Protein AF-A0ABD2MTQ6-F1 (afdb_monomer_lite)

Structure (mmCIF, N/CA/C/O backbone):
data_AF-A0ABD2MTQ6-F1
#
_entry.id   AF-A0ABD2MTQ6-F1
#
loop_
_atom_site.group_PDB
_atom_site.id
_atom_site.type_symbol
_atom_site.label_atom_id
_atom_site.label_alt_id
_atom_site.label_comp_id
_atom_site.label_asym_id
_atom_site.label_entity_id
_atom_site.label_seq_id
_atom_site.pdbx_PDB_ins_code
_atom_site.Cartn_x
_atom_site.Cartn_y
_atom_site.Cartn_z
_atom_site.occupancy
_atom_site.B_iso_or_equiv
_atom_site.auth_seq_id
_atom_site.auth_comp_id
_atom_site.auth_asym_id
_atom_site.auth_atom_id
_atom_site.pdbx_PDB_model_num
ATOM 1 N N . ASN A 1 1 ? -22.502 -15.451 -0.705 1.00 43.81 1 ASN A N 1
ATOM 2 C CA . ASN A 1 1 ? -21.841 -15.413 -2.036 1.00 43.81 1 ASN A CA 1
ATOM 3 C C . ASN A 1 1 ? -22.568 -16.195 -3.143 1.00 43.81 1 ASN A C 1
ATOM 5 O O . ASN A 1 1 ? -21.910 -16.690 -4.042 1.00 43.81 1 ASN A O 1
ATOM 9 N N . ARG A 1 2 ? -23.912 -16.283 -3.147 1.00 45.31 2 ARG A N 1
ATOM 10 C CA . ARG A 1 2 ? -24.673 -17.192 -4.040 1.00 45.31 2 ARG A CA 1
ATOM 11 C C . ARG A 1 2 ? -25.690 -16.506 -4.979 1.00 45.31 2 ARG A C 1
ATOM 13 O O . ARG A 1 2 ? -26.562 -17.184 -5.494 1.00 45.31 2 ARG A O 1
ATOM 20 N N . LYS A 1 3 ? -25.635 -15.178 -5.171 1.00 57.72 3 LYS A N 1
ATOM 21 C CA . LYS A 1 3 ? -26.713 -14.431 -5.865 1.00 57.72 3 LYS A CA 1
ATOM 22 C C . LYS A 1 3 ? -26.449 -14.043 -7.331 1.00 57.72 3 LYS A C 1
ATOM 24 O O . LYS A 1 3 ? -27.408 -13.740 -8.024 1.00 57.72 3 LYS A O 1
ATOM 29 N N . ASN A 1 4 ? -25.204 -14.082 -7.821 1.00 61.94 4 ASN A N 1
ATOM 30 C CA . ASN A 1 4 ? -24.867 -13.512 -9.144 1.00 61.94 4 ASN A CA 1
ATOM 31 C C . ASN A 1 4 ? -24.510 -14.558 -10.217 1.00 61.94 4 ASN A C 1
ATOM 33 O O . ASN A 1 4 ? -24.359 -14.206 -11.384 1.00 61.94 4 ASN A O 1
ATOM 37 N N . CYS A 1 5 ? -24.347 -15.826 -9.832 1.00 67.19 5 CYS A N 1
ATOM 38 C CA . CYS A 1 5 ? -24.041 -16.932 -10.738 1.00 67.19 5 CYS A CA 1
ATOM 39 C C . CYS A 1 5 ? -25.314 -17.763 -10.909 1.00 67.19 5 CYS A C 1
ATOM 41 O O . CYS A 1 5 ? -25.806 -18.313 -9.925 1.00 67.19 5 CYS A O 1
ATOM 43 N N . SER A 1 6 ? -25.882 -17.769 -12.116 1.00 69.38 6 SER A N 1
ATOM 44 C CA . SER A 1 6 ? -27.240 -18.293 -12.357 1.00 69.38 6 SER A CA 1
ATOM 45 C C . SER A 1 6 ? -27.313 -19.461 -13.338 1.00 69.38 6 SER A C 1
ATOM 47 O O . SER A 1 6 ? -28.374 -20.056 -13.467 1.00 69.38 6 SER A O 1
ATOM 49 N N . ASP A 1 7 ? -26.212 -19.818 -13.997 1.00 74.88 7 ASP A N 1
ATOM 50 C CA . ASP A 1 7 ? -26.146 -21.013 -14.842 1.00 74.88 7 ASP A CA 1
ATOM 51 C C . ASP A 1 7 ? -24.695 -21.500 -14.902 1.00 74.88 7 ASP A C 1
ATOM 53 O O . ASP A 1 7 ? -23.804 -20.718 -15.232 1.00 74.88 7 ASP A O 1
ATOM 57 N N . VAL A 1 8 ? -24.459 -22.761 -14.544 1.00 79.69 8 VAL A N 1
ATOM 58 C CA . VAL A 1 8 ? -23.163 -23.440 -14.666 1.00 79.69 8 VAL A CA 1
ATOM 59 C C . VAL A 1 8 ? -23.418 -24.730 -15.427 1.00 79.69 8 VAL A C 1
ATOM 61 O O . VAL A 1 8 ? -24.125 -25.608 -14.940 1.00 79.69 8 VAL A O 1
ATOM 64 N N . SER A 1 9 ? -22.842 -24.854 -16.617 1.00 84.38 9 SER A N 1
ATOM 65 C CA . SER A 1 9 ? -23.013 -26.021 -17.484 1.00 84.38 9 SER A CA 1
ATOM 66 C C . SER A 1 9 ? -21.676 -26.472 -18.058 1.00 84.38 9 SER A C 1
ATOM 68 O O . SER A 1 9 ? -20.827 -25.660 -18.416 1.00 84.38 9 SER A O 1
ATOM 70 N N . VAL A 1 10 ? -21.475 -27.785 -18.143 1.00 84.06 10 VAL A N 1
ATOM 71 C CA . VAL A 1 10 ? -20.293 -28.381 -18.778 1.00 84.06 10 VAL A CA 1
ATOM 72 C C . VAL A 1 10 ? -20.619 -28.626 -20.249 1.00 84.06 10 VAL A C 1
ATOM 74 O O . VAL A 1 10 ? -21.615 -29.273 -20.569 1.00 84.06 10 VAL A O 1
ATOM 77 N N . LEU A 1 11 ? -19.806 -28.084 -21.153 1.00 81.38 11 LEU A N 1
ATOM 78 C CA . LEU A 1 11 ? -19.964 -28.276 -22.590 1.00 81.38 11 LEU A CA 1
ATOM 79 C C . LEU A 1 11 ? -19.268 -29.580 -22.992 1.00 81.38 11 LEU A C 1
ATOM 81 O O . LEU A 1 11 ? -18.044 -29.670 -23.007 1.00 81.38 11 LEU A O 1
ATOM 85 N N . ASN A 1 12 ? -20.067 -30.599 -23.308 1.00 71.81 12 ASN A N 1
ATOM 86 C CA . ASN A 1 12 ? -19.579 -31.966 -23.529 1.00 71.81 12 ASN A CA 1
ATOM 87 C C . ASN A 1 12 ? -18.937 -32.205 -24.908 1.00 71.81 12 ASN A C 1
ATOM 89 O O . ASN A 1 12 ? -18.275 -33.220 -25.090 1.00 71.81 12 ASN A O 1
ATOM 93 N N . LYS A 1 13 ? -19.142 -31.316 -25.887 1.00 68.75 13 LYS A N 1
ATOM 94 C CA . LYS A 1 13 ? -18.647 -31.470 -27.267 1.00 68.75 13 LYS A CA 1
ATOM 95 C C . LYS A 1 13 ? -17.909 -30.213 -27.721 1.00 68.75 13 LYS A C 1
ATOM 97 O O . LYS A 1 13 ? -18.394 -29.478 -28.575 1.00 68.75 13 LYS A O 1
ATOM 102 N N . VAL A 1 14 ? -16.764 -29.944 -27.104 1.00 74.12 14 VAL A N 1
ATOM 103 C CA . VAL A 1 14 ? -15.831 -28.915 -27.574 1.00 74.12 14 VAL A CA 1
ATOM 104 C C . VAL A 1 14 ? -14.492 -29.594 -27.787 1.00 74.12 14 VAL A C 1
ATOM 106 O O . VAL A 1 14 ? -13.955 -30.181 -26.853 1.00 74.12 14 VAL A O 1
ATOM 109 N N . ASP A 1 15 ? -13.975 -29.534 -29.010 1.00 69.69 15 ASP A N 1
ATOM 110 C CA . ASP A 1 15 ? -12.638 -30.033 -29.313 1.00 69.69 15 ASP A CA 1
ATOM 111 C C . ASP A 1 15 ? -11.610 -28.994 -28.848 1.00 69.69 15 ASP A C 1
ATOM 113 O O . ASP A 1 15 ? -11.244 -28.066 -29.569 1.00 69.69 15 ASP A O 1
ATOM 117 N N . THR A 1 16 ? -11.225 -29.075 -27.576 1.00 69.50 16 THR A N 1
ATOM 118 C CA . THR A 1 16 ? -10.253 -28.162 -26.964 1.00 69.50 16 THR A CA 1
ATOM 119 C C . THR A 1 16 ? -8.807 -28.580 -27.204 1.00 69.50 16 THR A C 1
ATOM 121 O O . THR A 1 16 ? -7.912 -27.872 -26.739 1.00 69.50 16 THR A O 1
ATOM 124 N N . ARG A 1 17 ? -8.550 -29.718 -27.881 1.00 72.88 17 ARG A N 1
ATOM 125 C CA . ARG A 1 17 ? -7.219 -30.367 -27.942 1.00 72.88 17 ARG A CA 1
ATOM 126 C C . ARG A 1 17 ? -6.516 -30.413 -26.571 1.00 72.88 17 ARG A C 1
ATOM 128 O O . ARG A 1 17 ? -5.294 -30.337 -26.476 1.00 72.88 17 ARG A O 1
ATOM 135 N N . SER A 1 18 ? -7.309 -30.463 -25.503 1.00 71.81 18 SER A N 1
ATOM 136 C CA . SER A 1 18 ? -6.901 -30.358 -24.110 1.00 71.81 18 SER A CA 1
ATOM 137 C C . SER A 1 18 ? -7.769 -31.312 -23.308 1.00 71.81 18 SER A C 1
ATOM 139 O O . SER A 1 18 ? -8.977 -31.371 -23.524 1.00 71.81 18 SER A O 1
ATOM 141 N N . ASP A 1 19 ? -7.179 -32.010 -22.345 1.00 80.56 19 ASP A N 1
ATOM 142 C CA . ASP A 1 19 ? -7.884 -33.005 -21.527 1.00 80.56 19 ASP A CA 1
ATOM 143 C C . ASP A 1 19 ? -8.891 -32.378 -20.535 1.00 80.56 19 ASP A C 1
ATOM 145 O O . ASP A 1 19 ? -9.569 -33.073 -19.774 1.00 80.56 19 ASP A O 1
ATOM 149 N N . HIS A 1 20 ? -9.018 -31.047 -20.533 1.00 82.31 20 HIS A N 1
ATOM 150 C CA . HIS A 1 20 ? -9.951 -30.308 -19.692 1.00 82.31 20 HIS A CA 1
ATOM 151 C C . HIS A 1 20 ? -11.301 -30.072 -20.383 1.00 82.31 20 HIS A C 1
ATOM 153 O O . HIS A 1 20 ? -11.377 -29.647 -21.537 1.00 82.31 20 HIS A O 1
ATOM 159 N N . ARG A 1 21 ? -12.391 -30.267 -19.628 1.00 77.00 21 ARG A N 1
ATOM 160 C CA . ARG A 1 21 ? -13.759 -29.961 -20.075 1.00 77.00 21 ARG A CA 1
ATOM 161 C C . ARG A 1 21 ? -14.035 -28.460 -20.006 1.00 77.00 21 ARG A C 1
ATOM 163 O O . ARG A 1 21 ? -13.713 -27.811 -19.011 1.00 77.00 21 ARG A O 1
ATOM 170 N N . VAL A 1 22 ? -14.704 -27.920 -21.023 1.00 84.31 22 VAL A N 1
ATOM 171 C CA . VAL A 1 22 ? -15.125 -26.513 -21.028 1.00 84.31 22 VAL A CA 1
ATOM 172 C C . VAL A 1 22 ? -16.347 -26.340 -20.137 1.00 84.31 22 VAL A C 1
ATOM 174 O O . VAL A 1 22 ? -17.342 -27.046 -20.283 1.00 84.31 22 VAL A O 1
ATOM 177 N N . VAL A 1 23 ? -16.292 -25.365 -19.235 1.00 86.50 23 VAL A N 1
ATOM 178 C CA . VAL A 1 23 ? -17.416 -25.002 -18.368 1.00 86.50 23 VAL A CA 1
ATOM 179 C C . VAL A 1 23 ? -17.927 -23.626 -18.774 1.00 86.50 23 VAL A C 1
ATOM 181 O O . VAL A 1 23 ? -17.175 -22.653 -18.796 1.00 86.50 23 VAL A O 1
ATOM 184 N N . ARG A 1 24 ? -19.219 -23.537 -19.083 1.00 83.94 24 ARG A N 1
ATOM 185 C CA . ARG A 1 24 ? -19.936 -22.285 -19.300 1.00 83.94 24 ARG A CA 1
ATOM 186 C C . ARG A 1 24 ? -20.527 -21.819 -17.979 1.00 83.94 24 ARG A C 1
ATOM 188 O O . ARG A 1 24 ? -21.256 -22.560 -17.324 1.00 83.94 24 ARG A O 1
ATOM 195 N N . VAL A 1 25 ? -20.254 -20.569 -17.623 1.00 87.00 25 VAL A N 1
ATOM 196 C CA . VAL A 1 25 ? -20.853 -19.919 -16.456 1.00 87.00 25 VAL A CA 1
ATOM 197 C C . VAL A 1 25 ? -21.532 -18.623 -16.884 1.00 87.00 25 VAL A C 1
ATOM 199 O O . VAL A 1 25 ? -20.918 -17.796 -17.555 1.00 87.00 25 VAL A O 1
ATOM 202 N N . CYS A 1 26 ? -22.791 -18.433 -16.492 1.00 81.44 26 CYS A N 1
ATOM 203 C CA . CYS A 1 26 ? -23.537 -17.201 -16.719 1.00 81.44 26 CYS A CA 1
ATOM 204 C C . CYS A 1 26 ? -23.598 -16.364 -15.439 1.00 81.44 26 CYS A C 1
ATOM 206 O O . CYS A 1 26 ? -24.256 -16.726 -14.451 1.00 81.44 26 CYS A O 1
ATOM 208 N N . PHE A 1 27 ? -22.948 -15.204 -15.493 1.00 82.62 27 PHE A N 1
ATOM 209 C CA . PHE A 1 27 ? -23.052 -14.178 -14.467 1.00 82.62 27 PHE A CA 1
ATOM 210 C C . PHE A 1 27 ? -24.060 -13.115 -14.890 1.00 82.62 27 PHE A C 1
ATOM 212 O O . PHE A 1 27 ? -23.974 -12.575 -15.992 1.00 82.62 27 PHE A O 1
ATOM 219 N N . ARG A 1 28 ? -24.996 -12.779 -14.000 1.00 80.62 28 ARG A N 1
ATOM 220 C CA . ARG A 1 28 ? -25.903 -11.643 -14.195 1.00 80.62 28 ARG A CA 1
ATOM 221 C C . ARG A 1 28 ? -25.517 -10.535 -13.231 1.00 80.62 28 ARG A C 1
ATOM 223 O O . ARG A 1 28 ? -25.595 -10.706 -12.016 1.00 80.62 28 ARG A O 1
ATOM 230 N N . PHE A 1 29 ? -25.112 -9.399 -13.785 1.00 79.00 29 PHE A N 1
ATOM 231 C CA . PHE A 1 29 ? -24.822 -8.190 -13.025 1.00 79.00 29 PHE A CA 1
ATOM 232 C C . PHE A 1 29 ? -25.866 -7.129 -13.363 1.00 79.00 29 PHE A C 1
ATOM 234 O O . PHE A 1 29 ? -26.006 -6.746 -14.524 1.00 79.00 29 PHE A O 1
ATOM 241 N N . ASP A 1 30 ? -26.575 -6.617 -12.357 1.00 80.50 30 ASP A N 1
ATOM 242 C CA . ASP A 1 30 ? -27.394 -5.419 -12.537 1.00 80.50 30 ASP A CA 1
ATOM 243 C C . ASP A 1 30 ? -26.493 -4.177 -12.489 1.00 80.50 30 ASP A C 1
ATOM 245 O O . ASP A 1 30 ? -26.292 -3.533 -11.456 1.00 80.50 30 ASP A O 1
ATOM 249 N N . ILE A 1 31 ? -25.928 -3.843 -13.649 1.00 79.50 31 ILE A N 1
ATOM 250 C CA . ILE A 1 31 ? -25.030 -2.696 -13.810 1.00 79.50 31 ILE A CA 1
ATOM 251 C C . ILE A 1 31 ? -25.760 -1.382 -13.479 1.00 79.50 31 ILE A C 1
ATOM 253 O O . ILE A 1 31 ? -25.138 -0.443 -12.978 1.00 79.50 31 ILE A O 1
ATOM 257 N N . LYS A 1 32 ? -27.079 -1.291 -13.713 1.00 82.12 32 LYS A N 1
ATOM 258 C CA . LYS A 1 32 ? -27.861 -0.083 -13.403 1.00 82.12 32 LYS A CA 1
ATOM 259 C C . LYS A 1 32 ? -27.964 0.113 -11.892 1.00 82.12 32 LYS A C 1
ATOM 261 O O . LYS A 1 32 ? -27.801 1.237 -11.415 1.00 82.12 32 LYS A O 1
ATOM 266 N N . GLN A 1 33 ? -28.199 -0.955 -11.132 1.00 77.88 33 GLN A N 1
ATOM 267 C CA . GLN A 1 33 ? -28.226 -0.897 -9.671 1.00 77.88 33 GLN A CA 1
ATOM 268 C C . GLN A 1 33 ? -26.840 -0.601 -9.082 1.00 77.88 33 GLN A C 1
ATOM 270 O O . GLN A 1 33 ? -26.736 0.239 -8.188 1.00 77.88 33 GLN A O 1
ATOM 275 N N . GLU A 1 34 ? -25.780 -1.223 -9.600 1.00 77.69 34 GLU A N 1
ATOM 276 C CA . GLU A 1 34 ? -24.404 -0.951 -9.157 1.00 77.69 34 GLU A CA 1
ATOM 277 C C . GLU A 1 34 ? -23.990 0.504 -9.425 1.00 77.69 34 GLU A C 1
ATOM 279 O O . GLU A 1 34 ? -23.504 1.190 -8.526 1.00 77.69 34 GLU A O 1
ATOM 284 N N . ARG A 1 35 ? -24.303 1.052 -10.606 1.00 79.25 35 ARG A N 1
ATOM 285 C CA . ARG A 1 35 ? -24.079 2.480 -10.899 1.00 79.25 35 ARG A CA 1
ATOM 286 C C . ARG A 1 35 ? -24.876 3.399 -9.973 1.00 79.25 35 ARG A C 1
ATOM 288 O O . ARG A 1 35 ? -24.345 4.402 -9.505 1.00 79.25 35 ARG A O 1
ATOM 295 N N . LYS A 1 36 ? -26.128 3.052 -9.645 1.00 78.62 36 LYS A N 1
ATOM 296 C CA . LYS A 1 36 ? -26.933 3.820 -8.677 1.00 78.62 36 LYS A CA 1
ATOM 297 C C . LYS A 1 36 ? -26.298 3.851 -7.284 1.00 78.62 36 LYS A C 1
ATOM 299 O O . LYS A 1 36 ? -26.430 4.866 -6.607 1.00 78.62 36 LYS A O 1
ATOM 304 N N . LYS A 1 37 ? -25.617 2.786 -6.846 1.00 73.31 37 LYS A N 1
ATOM 305 C CA . LYS A 1 37 ? -24.890 2.779 -5.562 1.00 73.31 37 LYS A CA 1
ATOM 306 C C . LYS A 1 37 ? -23.703 3.743 -5.571 1.00 73.31 37 LYS A C 1
ATOM 308 O O . LYS A 1 37 ? -23.462 4.381 -4.557 1.00 73.31 37 LYS A O 1
ATOM 313 N N . LEU A 1 38 ? -23.015 3.876 -6.706 1.00 67.88 38 LEU A N 1
ATOM 314 C CA . LEU A 1 38 ? -21.871 4.784 -6.865 1.00 67.88 38 LEU A CA 1
ATOM 315 C C . LEU A 1 38 ? -22.278 6.265 -6.942 1.00 67.88 38 LEU A C 1
ATOM 317 O O . LEU A 1 38 ? -21.516 7.130 -6.528 1.00 67.88 38 LEU A O 1
ATOM 321 N N . ILE A 1 39 ? -23.472 6.562 -7.466 1.00 75.00 39 ILE A N 1
ATOM 322 C CA . ILE A 1 39 ? -23.980 7.939 -7.621 1.0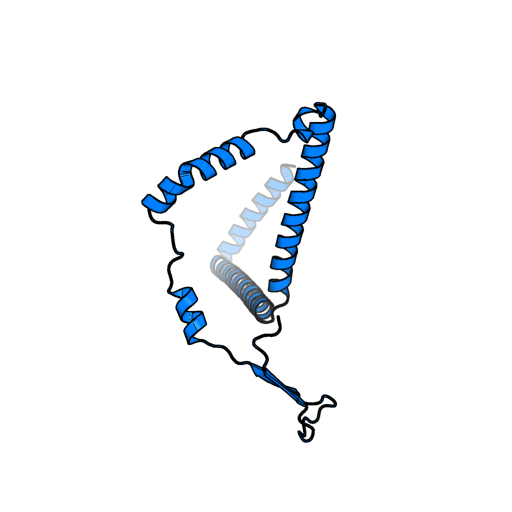0 75.00 39 ILE A CA 1
ATOM 323 C C . ILE A 1 39 ? -24.685 8.434 -6.349 1.00 75.00 39 ILE A C 1
ATOM 325 O O . ILE A 1 39 ? -24.715 9.633 -6.066 1.00 75.00 39 ILE A O 1
ATOM 329 N N . ARG A 1 40 ? -25.277 7.528 -5.562 1.00 68.19 40 ARG A N 1
ATOM 330 C CA . ARG A 1 40 ? -25.931 7.896 -4.303 1.00 68.19 40 ARG A CA 1
ATOM 331 C C . ARG A 1 40 ? -24.878 8.370 -3.306 1.00 68.19 40 ARG A C 1
ATOM 333 O O . ARG A 1 40 ? -24.091 7.571 -2.809 1.00 68.19 40 ARG A O 1
ATOM 340 N N . LYS A 1 41 ? -24.913 9.663 -2.967 1.00 62.56 41 LYS A N 1
ATOM 341 C CA . LYS A 1 41 ? -24.201 10.175 -1.792 1.00 62.56 41 LYS A CA 1
ATOM 342 C C . LYS A 1 41 ? -24.631 9.351 -0.569 1.00 62.56 41 LYS A C 1
ATOM 344 O O . LYS A 1 41 ? -25.820 9.016 -0.472 1.00 62.56 41 LYS A O 1
ATOM 349 N N . PRO A 1 42 ? -23.707 8.997 0.342 1.00 61.88 42 PRO A N 1
ATOM 350 C CA . PRO A 1 42 ? -24.094 8.385 1.604 1.00 61.88 42 PRO A CA 1
ATOM 351 C C . PRO A 1 42 ? -25.172 9.264 2.240 1.00 61.88 42 PRO A C 1
ATOM 353 O O . PRO A 1 42 ? -25.051 10.490 2.251 1.00 61.88 42 PRO A O 1
ATOM 356 N N . ARG A 1 43 ? -26.274 8.645 2.677 1.00 66.81 43 ARG A N 1
ATOM 357 C CA . ARG A 1 43 ? -27.346 9.359 3.372 1.00 66.81 43 ARG A CA 1
ATOM 358 C C . ARG A 1 43 ? -26.778 9.814 4.710 1.00 66.81 43 ARG A C 1
ATOM 360 O O . ARG A 1 43 ? -26.756 9.039 5.661 1.00 66.81 43 ARG A O 1
ATOM 367 N N . PHE A 1 44 ? -26.260 11.034 4.756 1.00 66.19 44 PHE A N 1
ATOM 368 C CA . PHE A 1 44 ? -26.018 11.702 6.021 1.00 66.19 44 PHE A CA 1
ATOM 369 C C . PHE A 1 44 ? -27.372 11.916 6.697 1.00 66.19 44 PHE A C 1
ATOM 371 O O . PHE A 1 44 ? -28.368 12.196 6.026 1.00 66.19 44 PHE A O 1
ATOM 378 N N . LEU A 1 45 ? -27.407 11.712 8.010 1.00 72.62 45 LEU A N 1
ATOM 379 C CA . LEU A 1 45 ? -28.568 12.054 8.822 1.00 72.62 45 LEU A CA 1
ATOM 380 C C . LEU A 1 45 ? -28.806 13.567 8.696 1.00 72.62 45 LEU A C 1
ATOM 382 O O . LEU A 1 45 ? -27.850 14.344 8.714 1.00 72.62 45 LEU A O 1
ATOM 386 N N . THR A 1 46 ? -30.064 13.978 8.545 1.00 78.31 46 THR A N 1
ATOM 387 C CA . THR A 1 46 ? -30.442 15.401 8.588 1.00 78.31 46 THR A CA 1
ATOM 388 C C . THR A 1 46 ? -30.108 15.978 9.970 1.00 78.31 46 THR A C 1
ATOM 390 O O . THR A 1 46 ? -30.077 15.231 10.947 1.00 78.31 46 THR A O 1
ATOM 393 N N . ILE A 1 47 ? -29.885 17.292 10.083 1.00 79.62 47 ILE A N 1
ATOM 394 C CA . ILE A 1 47 ? -29.571 17.966 11.360 1.00 79.62 47 ILE A CA 1
ATOM 395 C C . ILE A 1 47 ? -30.591 17.604 12.454 1.00 79.62 47 ILE A C 1
ATOM 397 O O . ILE A 1 47 ? -30.192 17.252 13.560 1.00 79.62 47 ILE A O 1
ATOM 401 N N . ASP A 1 48 ? -31.882 17.548 12.125 1.00 82.44 48 ASP A N 1
ATOM 402 C CA . ASP A 1 48 ? -32.936 17.159 13.075 1.00 82.44 48 ASP A CA 1
ATOM 403 C C . ASP A 1 48 ? -32.798 15.705 13.553 1.00 82.44 48 ASP A C 1
ATOM 405 O O . ASP A 1 48 ? -33.016 15.389 14.721 1.00 82.44 48 ASP A O 1
ATOM 409 N N . GLN A 1 49 ? -32.371 14.807 12.661 1.00 82.62 49 GLN A N 1
ATOM 410 C CA . GLN A 1 49 ? -32.120 13.400 12.988 1.00 82.62 49 GLN A CA 1
ATOM 411 C C . GLN A 1 49 ? -30.857 13.232 13.841 1.00 82.62 49 GLN A C 1
ATOM 413 O O . GLN A 1 49 ? -30.789 12.313 14.657 1.00 82.62 49 GLN A O 1
ATOM 418 N N . LEU A 1 50 ? -29.862 14.107 13.664 1.00 79.94 50 LEU A N 1
ATOM 419 C CA . LEU A 1 50 ? -28.689 14.177 14.535 1.00 79.94 50 LEU A CA 1
ATOM 420 C C . LEU A 1 50 ? -29.069 14.709 15.921 1.00 79.94 50 LEU A C 1
ATOM 422 O O . LEU A 1 50 ? -28.644 14.133 16.918 1.00 79.94 50 LEU A O 1
ATOM 426 N N . GLY A 1 51 ? -29.919 15.739 15.986 1.00 83.75 51 GLY A N 1
ATOM 427 C CA . GLY A 1 51 ? -30.459 16.272 17.238 1.00 83.75 51 GLY A CA 1
ATOM 428 C C . GLY A 1 51 ? -31.250 15.225 18.025 1.00 83.75 51 GLY A C 1
ATOM 429 O O . GLY A 1 51 ? -31.004 15.037 19.214 1.00 83.75 51 GLY A O 1
ATOM 430 N N . ALA A 1 52 ? -32.118 14.466 17.349 1.00 86.25 52 ALA A N 1
ATOM 431 C CA . ALA A 1 52 ? -32.902 13.392 17.966 1.00 86.25 52 ALA A CA 1
ATOM 432 C C . ALA A 1 52 ? -32.036 12.259 18.550 1.00 86.25 52 ALA A C 1
ATOM 434 O O . ALA A 1 52 ? -32.412 11.645 19.543 1.00 86.25 52 ALA A O 1
ATOM 435 N N . ARG A 1 53 ? -30.864 11.995 17.957 1.00 86.94 53 ARG A N 1
ATOM 436 C CA . ARG A 1 53 ? -29.904 10.976 18.423 1.00 86.94 53 ARG A CA 1
ATOM 437 C C . ARG A 1 53 ? -28.812 11.531 19.329 1.00 86.94 53 ARG A C 1
ATOM 439 O O . ARG A 1 53 ? -27.890 10.800 19.686 1.00 86.94 53 ARG A O 1
ATOM 446 N N . ASN A 1 54 ? -28.881 12.809 19.695 1.00 88.75 54 ASN A N 1
ATOM 447 C CA . ASN A 1 54 ? -27.848 13.426 20.515 1.00 88.75 54 ASN A CA 1
ATOM 448 C C . ASN A 1 54 ? -27.742 12.728 21.878 1.00 88.75 54 ASN A C 1
ATOM 450 O O . ASN A 1 54 ? -26.639 12.461 22.330 1.00 88.75 54 ASN A O 1
ATOM 454 N N . SER A 1 55 ? -28.861 12.344 22.497 1.00 90.00 55 SER A N 1
ATOM 455 C CA . SER A 1 55 ? -28.859 11.614 23.775 1.00 90.00 55 SER A CA 1
ATOM 456 C C . SER A 1 55 ? -28.143 10.261 23.685 1.00 90.00 55 SER A C 1
ATOM 458 O O . SER A 1 55 ? -27.268 9.976 24.498 1.00 90.00 55 SER A O 1
ATOM 460 N N . GLU A 1 56 ? -28.458 9.456 22.667 1.00 90.38 56 GLU A N 1
ATOM 461 C CA . GLU A 1 56 ? -27.792 8.174 22.397 1.00 90.38 56 GLU A CA 1
ATOM 462 C C . GLU A 1 56 ? -26.295 8.367 22.136 1.00 90.38 56 GLU A C 1
ATOM 464 O O . GLU A 1 56 ? -25.463 7.616 22.643 1.00 90.38 56 GLU A O 1
ATOM 469 N N . TYR A 1 57 ? -25.943 9.402 21.370 1.00 88.00 57 TYR A N 1
ATOM 470 C CA . TYR A 1 57 ? -24.556 9.752 21.101 1.00 88.00 57 TYR A CA 1
ATOM 471 C C . TYR A 1 57 ? -23.814 10.121 22.388 1.00 88.00 57 TYR A C 1
ATOM 473 O O . TYR A 1 57 ? -22.750 9.565 22.646 1.00 88.00 57 TYR A O 1
ATOM 481 N N . GLN A 1 58 ? -24.379 10.993 23.228 1.00 92.00 58 GLN A N 1
ATOM 482 C CA . GLN A 1 58 ? -23.770 11.371 24.506 1.00 92.00 58 GLN A CA 1
ATOM 483 C C . GLN A 1 58 ? -23.616 10.165 25.442 1.00 92.00 58 GLN A C 1
ATOM 485 O O . GLN A 1 58 ? -22.574 10.023 26.078 1.00 92.00 58 GLN A O 1
ATOM 490 N N . ALA A 1 59 ? -24.597 9.258 25.480 1.00 90.06 59 ALA A N 1
ATOM 491 C CA . ALA A 1 59 ? -24.507 8.021 26.255 1.00 90.06 59 ALA A CA 1
ATOM 492 C C . ALA A 1 59 ? -23.379 7.102 25.750 1.00 90.06 59 ALA A C 1
ATOM 494 O O . ALA A 1 59 ? -22.622 6.549 26.547 1.00 90.06 59 ALA A O 1
ATOM 495 N N . GLU A 1 60 ? -23.211 6.975 24.433 1.00 90.56 60 GLU A N 1
ATOM 496 C CA . GLU A 1 60 ? -22.121 6.196 23.837 1.00 90.56 60 GLU A CA 1
ATOM 497 C C . GLU A 1 60 ? -20.748 6.844 24.073 1.00 90.56 60 GLU A C 1
ATOM 499 O O . GLU A 1 60 ? -19.773 6.137 24.334 1.00 90.56 60 GLU A O 1
ATOM 504 N N . ILE A 1 61 ? -20.653 8.177 24.021 1.00 89.69 61 ILE A N 1
ATOM 505 C CA . ILE A 1 61 ? -19.429 8.901 24.383 1.00 89.69 61 ILE A CA 1
ATOM 506 C C . ILE A 1 61 ? -19.094 8.671 25.856 1.00 89.69 61 ILE A C 1
ATOM 508 O O . ILE A 1 61 ? -17.958 8.304 26.155 1.00 89.69 61 ILE A O 1
ATOM 512 N N . ALA A 1 62 ? -20.071 8.798 26.758 1.00 89.38 62 ALA A N 1
ATOM 513 C CA . ALA A 1 62 ? -19.883 8.526 28.180 1.00 89.38 62 ALA A CA 1
ATOM 514 C C . ALA A 1 62 ? -19.374 7.093 28.402 1.00 89.38 62 ALA A C 1
ATOM 516 O O . ALA A 1 62 ? -18.339 6.900 29.042 1.00 89.38 62 ALA A O 1
ATOM 517 N N . ARG A 1 63 ? -20.012 6.105 27.761 1.00 87.62 63 ARG A N 1
ATOM 518 C CA . ARG A 1 63 ? -19.605 4.693 27.804 1.00 87.62 63 ARG A CA 1
ATOM 519 C C . ARG A 1 63 ? -18.168 4.469 27.331 1.00 87.62 63 ARG A C 1
ATOM 521 O O . ARG A 1 63 ? -17.456 3.669 27.921 1.00 87.62 63 ARG A O 1
ATOM 528 N N . ARG A 1 64 ? -17.733 5.148 26.264 1.00 86.19 64 ARG A N 1
ATOM 529 C CA . ARG A 1 64 ? -16.365 5.020 25.719 1.00 86.19 64 ARG A CA 1
ATOM 530 C C . ARG A 1 64 ? -15.314 5.788 26.507 1.00 86.19 64 ARG A C 1
ATOM 532 O O . ARG A 1 64 ? -14.138 5.451 26.423 1.00 86.19 64 ARG A O 1
ATOM 539 N N . SER A 1 65 ? -15.724 6.855 27.185 1.00 83.44 65 SER A N 1
ATOM 540 C CA . SER A 1 65 ? -14.834 7.695 27.986 1.00 83.44 65 SER A CA 1
ATOM 541 C C . SER A 1 65 ? -14.463 7.043 29.315 1.00 83.44 65 SER A C 1
ATOM 543 O O . SER A 1 65 ? -13.406 7.337 29.869 1.00 83.44 65 SER A O 1
ATOM 545 N N . GLN A 1 66 ? -15.310 6.140 29.810 1.00 83.25 66 GLN A N 1
ATOM 546 C CA . GLN A 1 66 ? -15.019 5.364 31.002 1.00 83.25 66 GLN A CA 1
ATOM 547 C C . GLN A 1 66 ? -14.066 4.209 30.667 1.00 83.25 66 GLN A C 1
ATOM 549 O O . GLN A 1 66 ? -14.281 3.502 29.676 1.00 83.25 66 GLN A O 1
ATOM 554 N N . PRO A 1 67 ? -13.009 4.002 31.472 1.00 75.25 67 PRO A N 1
ATOM 555 C CA . PRO A 1 67 ? -12.175 2.824 31.334 1.00 75.25 67 PRO A CA 1
ATOM 556 C C . PRO A 1 67 ? -13.015 1.571 31.588 1.00 75.25 67 PRO A C 1
ATOM 558 O O . PRO A 1 67 ? -13.889 1.552 32.452 1.00 75.25 67 PRO A O 1
ATOM 561 N N . GLU A 1 68 ? -12.754 0.526 30.808 1.00 77.75 68 GLU A N 1
ATOM 562 C CA . GLU A 1 68 ? -13.450 -0.750 30.940 1.00 77.75 68 GLU A CA 1
ATOM 563 C C . GLU A 1 68 ? -13.265 -1.289 32.367 1.00 77.75 68 GLU A C 1
ATOM 565 O O . GLU A 1 68 ? -12.158 -1.242 32.908 1.00 77.75 68 GLU A O 1
ATOM 570 N N . GLU A 1 69 ? -14.330 -1.795 32.997 1.00 76.62 69 GLU A N 1
ATOM 571 C CA . GLU A 1 69 ? -14.289 -2.241 34.402 1.00 76.62 69 GLU A CA 1
ATOM 572 C C . GLU A 1 69 ? -13.187 -3.275 34.671 1.00 76.62 69 GLU A C 1
ATOM 574 O O . GLU A 1 69 ? -12.633 -3.350 35.768 1.00 76.62 69 GLU A O 1
ATOM 579 N N . THR A 1 70 ? -12.847 -4.056 33.650 1.00 72.38 70 THR A N 1
ATOM 580 C CA . THR A 1 70 ? -11.757 -5.031 33.655 1.00 72.38 70 THR A CA 1
ATOM 581 C C . THR A 1 70 ? -10.386 -4.376 33.819 1.00 72.38 70 THR A C 1
ATOM 583 O O . THR A 1 70 ? -9.553 -4.913 34.541 1.00 72.38 70 THR A O 1
ATOM 586 N N . LEU A 1 71 ? -10.166 -3.205 33.216 1.00 76.19 71 LEU A N 1
ATOM 587 C CA . LEU A 1 71 ? -8.912 -2.450 33.283 1.00 76.19 71 LEU A CA 1
ATOM 588 C C . LEU A 1 71 ? -8.756 -1.707 34.614 1.00 76.19 71 LEU A C 1
ATOM 590 O O . LEU A 1 71 ? -7.639 -1.545 35.091 1.00 76.19 71 LEU A O 1
ATOM 594 N N . ILE A 1 72 ? -9.863 -1.284 35.234 1.00 80.69 72 ILE A N 1
ATOM 595 C CA . ILE A 1 72 ? -9.849 -0.590 36.536 1.00 80.69 72 ILE A CA 1
ATOM 596 C C . ILE A 1 72 ? -9.360 -1.515 37.659 1.00 80.69 72 ILE A C 1
ATOM 598 O O . ILE A 1 72 ? -8.724 -1.065 38.607 1.00 80.69 72 ILE A O 1
ATOM 602 N N . ARG A 1 73 ? -9.667 -2.813 37.568 1.00 83.31 73 ARG A N 1
ATOM 603 C CA . ARG A 1 73 ? -9.335 -3.807 38.603 1.00 83.31 73 ARG A CA 1
ATOM 604 C C . ARG A 1 73 ? -7.910 -4.354 38.501 1.00 83.31 73 ARG A C 1
ATOM 606 O O . ARG A 1 73 ? -7.509 -5.129 39.365 1.00 83.31 73 ARG A O 1
ATOM 613 N N . MET A 1 74 ? -7.184 -4.015 37.441 1.00 85.69 74 MET A N 1
ATOM 614 C CA . MET A 1 74 ? -5.846 -4.538 37.190 1.00 85.69 74 MET A CA 1
ATOM 615 C C . MET A 1 74 ? -4.778 -3.700 37.879 1.00 85.69 74 MET A C 1
ATOM 617 O O . MET A 1 74 ? -4.857 -2.475 37.928 1.00 85.69 74 MET A O 1
ATOM 621 N N . ASP A 1 75 ? -3.743 -4.381 38.361 1.00 90.56 75 ASP A N 1
ATOM 622 C CA . ASP A 1 75 ? -2.529 -3.724 38.834 1.00 90.56 75 ASP A CA 1
ATOM 623 C C . ASP A 1 75 ? -1.746 -3.104 37.659 1.00 90.56 75 ASP A C 1
ATOM 625 O O . ASP A 1 75 ? -1.869 -3.524 36.503 1.00 90.56 75 ASP A O 1
ATOM 629 N N . ILE A 1 76 ? -0.901 -2.118 37.956 1.00 88.88 76 ILE A N 1
ATOM 630 C CA . ILE A 1 76 ? -0.063 -1.390 36.997 1.00 88.88 76 ILE A CA 1
ATOM 631 C C . ILE A 1 76 ? 0.771 -2.362 36.151 1.00 88.88 76 ILE A C 1
ATOM 633 O O . ILE A 1 76 ? 0.881 -2.187 34.935 1.00 88.88 76 ILE A O 1
ATOM 637 N N . GLU A 1 77 ? 1.320 -3.418 36.756 1.00 92.31 77 GLU A N 1
ATOM 638 C CA . GLU A 1 77 ? 2.137 -4.388 36.023 1.00 92.31 77 GLU A CA 1
ATOM 639 C C . GLU A 1 77 ? 1.298 -5.234 35.051 1.00 92.31 77 GLU A C 1
ATOM 641 O O . GLU A 1 77 ? 1.696 -5.473 33.906 1.00 92.31 77 GLU A O 1
ATOM 646 N N . GLN A 1 78 ? 0.082 -5.609 35.457 1.00 90.56 78 GLN A N 1
ATOM 647 C CA . GLN A 1 78 ? -0.864 -6.339 34.610 1.00 90.56 78 GLN A CA 1
ATOM 648 C C . GLN A 1 78 ? -1.348 -5.471 33.439 1.00 90.56 78 GLN A C 1
ATOM 650 O O . GLN A 1 78 ? -1.399 -5.942 32.298 1.00 90.56 78 GLN A O 1
ATOM 655 N N . LEU A 1 79 ? -1.614 -4.185 33.692 1.00 90.25 79 LEU A N 1
ATOM 656 C CA . LEU A 1 79 ? -1.949 -3.201 32.661 1.00 90.25 79 LEU A CA 1
ATOM 657 C C . LEU A 1 79 ? -0.813 -3.038 31.648 1.00 90.25 79 LEU A C 1
ATOM 659 O O . LEU A 1 79 ? -1.046 -3.080 30.436 1.00 90.25 79 LEU A O 1
ATOM 663 N N . ASN A 1 80 ? 0.429 -2.922 32.119 1.00 92.25 80 ASN A N 1
ATOM 664 C CA . ASN A 1 80 ? 1.604 -2.837 31.254 1.00 92.25 80 ASN A CA 1
ATOM 665 C C . ASN A 1 80 ? 1.761 -4.089 30.383 1.00 92.25 80 ASN A C 1
ATOM 667 O O . ASN A 1 80 ? 2.082 -3.991 29.192 1.00 92.25 80 ASN A O 1
ATOM 671 N N . GLN A 1 81 ? 1.511 -5.272 30.944 1.00 92.31 81 GLN A N 1
ATOM 672 C CA . GLN A 1 81 ? 1.580 -6.527 30.204 1.00 92.31 81 GLN A CA 1
ATOM 673 C C . GLN A 1 81 ? 0.479 -6.631 29.138 1.00 92.31 81 GLN A C 1
ATOM 675 O O . GLN A 1 81 ? 0.764 -7.017 27.998 1.00 92.31 81 GLN A O 1
ATOM 680 N N . GLN A 1 82 ? -0.754 -6.231 29.457 1.00 89.88 82 GLN A N 1
ATOM 681 C CA . GLN A 1 82 ? -1.864 -6.208 28.502 1.00 89.88 82 GLN A CA 1
ATOM 682 C C . GLN A 1 82 ? -1.666 -5.159 27.402 1.00 89.88 82 GLN A C 1
ATOM 684 O O . GLN A 1 82 ? -1.990 -5.403 26.236 1.00 89.88 82 GLN A O 1
ATOM 689 N N . MET A 1 83 ? -1.085 -4.007 27.734 1.00 90.25 83 MET A N 1
ATOM 690 C CA . MET A 1 83 ? -0.742 -2.981 26.754 1.00 90.25 83 MET A CA 1
ATOM 691 C C . MET A 1 83 ? 0.295 -3.513 25.761 1.00 90.25 83 MET A C 1
ATOM 693 O O . MET A 1 83 ? 0.091 -3.440 24.547 1.00 90.25 83 MET A O 1
ATOM 697 N N . LYS A 1 84 ? 1.368 -4.139 26.264 1.00 94.56 84 LYS A N 1
ATOM 698 C CA . LYS A 1 84 ? 2.393 -4.781 25.428 1.00 94.56 84 LYS A CA 1
ATOM 699 C C . LYS A 1 84 ? 1.785 -5.856 24.524 1.00 94.56 84 LYS A C 1
ATOM 701 O O . LYS A 1 84 ? 2.045 -5.854 23.320 1.00 94.56 84 LYS A O 1
ATOM 706 N N . SER A 1 85 ? 0.953 -6.748 25.066 1.00 92.88 85 SER A N 1
ATOM 707 C CA . SER A 1 85 ? 0.342 -7.832 24.283 1.00 92.88 85 SER A CA 1
ATOM 708 C C . SER A 1 85 ? -0.611 -7.302 23.205 1.00 92.88 85 SER A C 1
ATOM 710 O O . SER A 1 85 ? -0.557 -7.759 22.060 1.00 92.88 85 SER A O 1
ATOM 712 N N . SER A 1 86 ? -1.407 -6.279 23.525 1.00 92.44 86 SER A N 1
ATOM 713 C CA . SER A 1 86 ? -2.340 -5.633 22.596 1.00 92.44 86 SER A CA 1
ATOM 714 C C . SER A 1 86 ? -1.610 -4.927 21.457 1.00 92.44 86 SER A C 1
ATOM 716 O O . SER A 1 86 ? -1.972 -5.098 20.290 1.00 92.44 86 SER A O 1
ATOM 718 N N . ILE A 1 87 ? -0.533 -4.198 21.769 1.00 94.19 87 ILE A N 1
ATOM 719 C CA . IL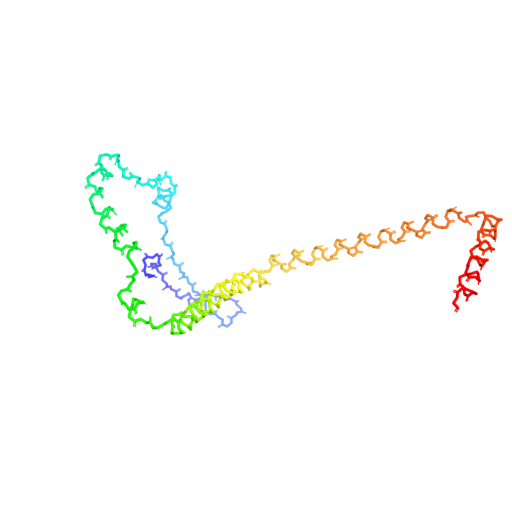E A 1 87 ? 0.321 -3.557 20.762 1.00 94.19 87 ILE A CA 1
ATOM 720 C C . ILE A 1 87 ? 0.917 -4.620 19.839 1.00 94.19 87 ILE A C 1
ATOM 722 O O . ILE A 1 87 ? 0.806 -4.503 18.617 1.00 94.19 87 ILE A O 1
ATOM 726 N N . VAL A 1 88 ? 1.500 -5.688 20.387 1.00 94.94 88 VAL A N 1
ATOM 727 C CA . VAL A 1 88 ? 2.091 -6.769 19.583 1.00 94.94 88 VAL A CA 1
ATOM 728 C C . VAL A 1 88 ? 1.040 -7.431 18.688 1.00 94.94 88 VAL A C 1
ATOM 730 O O . VAL A 1 88 ? 1.292 -7.632 17.496 1.00 94.94 88 VAL A O 1
ATOM 733 N N . ALA A 1 89 ? -0.153 -7.719 19.213 1.00 93.06 89 ALA A N 1
ATOM 734 C CA . ALA A 1 89 ? -1.245 -8.315 18.450 1.00 93.06 89 ALA A CA 1
ATOM 735 C C . ALA A 1 89 ? -1.714 -7.402 17.302 1.00 93.06 89 ALA A C 1
ATOM 737 O O . ALA A 1 89 ? -1.806 -7.847 16.150 1.00 93.06 89 ALA A O 1
ATOM 738 N N . ALA A 1 90 ? -1.938 -6.115 17.584 1.00 91.25 90 ALA A N 1
ATOM 739 C CA . ALA A 1 90 ? -2.331 -5.123 16.586 1.00 91.25 90 ALA A CA 1
ATOM 740 C C . ALA A 1 90 ? -1.256 -4.952 15.500 1.00 91.25 90 ALA A C 1
ATOM 742 O O . ALA A 1 90 ? -1.558 -4.970 14.302 1.00 91.25 90 ALA A O 1
ATOM 743 N N . THR A 1 91 ? 0.012 -4.874 15.903 1.00 89.94 91 THR A N 1
ATOM 744 C CA . THR A 1 91 ? 1.147 -4.726 14.983 1.00 89.94 91 THR A CA 1
ATOM 745 C C . THR A 1 91 ? 1.296 -5.960 14.096 1.00 89.94 91 THR A C 1
ATOM 747 O O . THR A 1 91 ? 1.457 -5.838 12.881 1.00 89.94 91 THR A O 1
ATOM 750 N N . LYS A 1 92 ? 1.163 -7.167 14.661 1.00 91.06 92 LYS A N 1
ATOM 751 C CA . LYS A 1 92 ? 1.225 -8.427 13.907 1.00 91.06 92 LYS A CA 1
ATOM 752 C C . LYS A 1 92 ? 0.120 -8.510 12.855 1.00 91.06 92 LYS A C 1
ATOM 754 O O . LYS A 1 92 ? 0.405 -8.867 11.710 1.00 91.06 92 LYS A O 1
ATOM 759 N N . LYS A 1 93 ? -1.111 -8.129 13.212 1.00 89.81 93 LYS A N 1
ATOM 760 C CA . LYS A 1 93 ? -2.248 -8.064 12.281 1.00 89.81 93 LYS A CA 1
ATOM 761 C C . LYS A 1 93 ? -2.002 -7.053 11.158 1.00 89.81 93 LYS A C 1
ATOM 763 O O . LYS A 1 93 ? -2.208 -7.358 9.987 1.00 89.81 93 LYS A O 1
ATOM 768 N N . ARG A 1 94 ? -1.487 -5.867 11.482 1.00 85.12 94 ARG A N 1
ATOM 769 C CA . ARG A 1 94 ? -1.196 -4.849 10.466 1.00 85.12 94 ARG A CA 1
ATOM 770 C C . ARG A 1 94 ? -0.080 -5.284 9.516 1.00 85.12 94 ARG A C 1
ATOM 772 O O . ARG A 1 94 ? -0.185 -5.105 8.303 1.00 85.12 94 ARG A O 1
ATOM 779 N N . CYS A 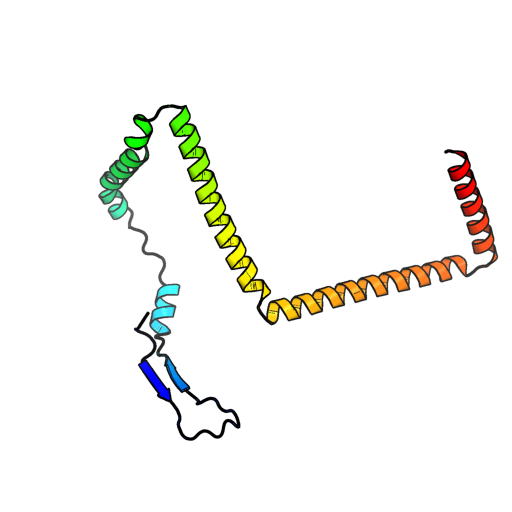1 95 ? 0.979 -5.884 10.046 1.00 80.00 95 CYS A N 1
ATOM 780 C CA . CYS A 1 95 ? 2.089 -6.395 9.249 1.00 80.00 95 CYS A CA 1
ATOM 781 C C . CYS A 1 95 ? 1.662 -7.547 8.329 1.00 80.00 95 CYS A C 1
ATOM 783 O O . CYS A 1 95 ? 2.128 -7.609 7.189 1.00 80.00 95 CYS A O 1
ATOM 785 N N . SER A 1 96 ? 0.770 -8.439 8.775 1.00 78.81 96 SER A N 1
ATOM 786 C CA . SER A 1 96 ? 0.244 -9.506 7.916 1.00 78.81 96 SER A CA 1
ATOM 787 C C . SER A 1 96 ? -0.617 -8.948 6.778 1.00 78.81 96 SER A C 1
ATOM 789 O O . SER A 1 96 ? -0.406 -9.342 5.633 1.00 78.81 96 SER A O 1
ATOM 791 N N . GLU A 1 97 ? -1.480 -7.962 7.044 1.00 80.56 97 GLU A N 1
ATOM 792 C CA . GLU A 1 97 ? -2.259 -7.246 6.018 1.00 80.56 97 GLU A CA 1
ATOM 793 C C . GLU A 1 97 ? -1.371 -6.535 4.982 1.00 80.56 97 GLU A C 1
ATOM 795 O O . GLU A 1 97 ? -1.663 -6.523 3.786 1.00 80.56 97 GLU A O 1
ATOM 800 N N . ILE A 1 98 ? -0.264 -5.929 5.417 1.00 75.00 98 ILE A N 1
ATOM 801 C CA . ILE A 1 98 ? 0.687 -5.280 4.503 1.00 75.00 98 ILE A CA 1
ATOM 802 C C . ILE A 1 98 ? 1.420 -6.328 3.657 1.00 75.00 98 ILE A C 1
ATOM 804 O O . ILE A 1 98 ? 1.629 -6.116 2.460 1.00 75.00 98 ILE A O 1
ATOM 808 N N . ARG A 1 99 ? 1.810 -7.467 4.246 1.00 68.94 99 ARG A N 1
ATOM 809 C CA . ARG A 1 99 ? 2.473 -8.559 3.514 1.00 68.94 99 ARG A CA 1
ATOM 810 C C . ARG A 1 99 ? 1.551 -9.192 2.480 1.00 68.94 99 ARG A C 1
ATOM 812 O O . ARG A 1 99 ? 2.017 -9.442 1.374 1.00 68.94 99 ARG A O 1
ATOM 819 N N . THR A 1 100 ? 0.273 -9.405 2.790 1.00 68.19 100 THR A N 1
ATOM 820 C CA . THR A 1 100 ? -0.690 -9.941 1.816 1.00 68.19 100 THR A CA 1
ATOM 821 C C . THR A 1 100 ? -0.904 -8.969 0.661 1.00 68.19 100 THR A C 1
ATOM 823 O O . THR A 1 100 ? -0.800 -9.384 -0.490 1.00 68.19 100 THR A O 1
ATOM 826 N N . LYS A 1 101 ? -1.064 -7.667 0.930 1.00 63.41 101 LYS A N 1
ATOM 827 C CA . LYS A 1 101 ? -1.159 -6.636 -0.122 1.00 63.41 101 LYS A CA 1
ATOM 828 C C . LYS A 1 101 ? 0.088 -6.581 -1.012 1.00 63.41 101 LYS A C 1
ATOM 830 O O . LYS A 1 101 ? -0.026 -6.609 -2.232 1.00 63.41 101 LYS A O 1
ATOM 835 N N . ARG A 1 102 ? 1.287 -6.595 -0.417 1.00 60.88 102 ARG A N 1
ATOM 836 C CA . ARG A 1 102 ? 2.559 -6.610 -1.168 1.00 60.88 102 ARG A CA 1
ATOM 837 C C . ARG A 1 102 ? 2.815 -7.930 -1.905 1.00 60.88 102 ARG A C 1
ATOM 839 O O . ARG A 1 102 ? 3.563 -7.939 -2.877 1.00 60.88 102 ARG A O 1
ATOM 846 N N . GLY A 1 103 ? 2.265 -9.045 -1.427 1.00 60.44 103 GLY A N 1
ATOM 847 C CA . GLY A 1 103 ? 2.362 -10.355 -2.074 1.00 60.44 103 GLY A CA 1
ATOM 848 C C . GLY A 1 103 ? 1.450 -10.472 -3.294 1.00 60.44 103 GLY A C 1
ATOM 849 O O . GLY A 1 103 ? 1.892 -10.962 -4.330 1.00 60.44 103 GLY A O 1
ATOM 850 N N . LEU A 1 104 ? 0.221 -9.954 -3.190 1.00 58.81 104 LEU A N 1
ATOM 851 C CA . LEU A 1 104 ? -0.775 -9.951 -4.267 1.00 58.81 104 LEU A CA 1
ATOM 852 C C . LEU A 1 104 ? -0.294 -9.176 -5.504 1.00 58.81 104 LEU A C 1
ATOM 854 O O . LEU A 1 104 ? -0.493 -9.635 -6.623 1.00 58.81 104 LEU A O 1
ATOM 858 N N . GLU A 1 105 ? 0.406 -8.053 -5.318 1.00 58.12 105 GLU A N 1
ATOM 859 C CA . GLU A 1 105 ? 0.926 -7.256 -6.440 1.00 58.12 105 GLU A CA 1
ATOM 860 C C . GLU A 1 105 ? 2.195 -7.838 -7.077 1.00 58.12 105 GLU A C 1
ATOM 862 O O . GLU A 1 105 ? 2.430 -7.652 -8.266 1.00 58.12 105 GLU A O 1
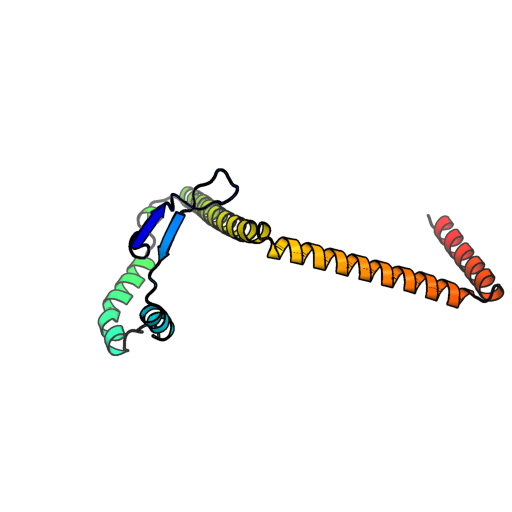ATOM 867 N N . LYS A 1 106 ? 3.022 -8.577 -6.326 1.00 59.84 106 LYS A N 1
ATOM 868 C CA . LYS A 1 106 ? 4.296 -9.108 -6.846 1.00 59.84 106 LYS A CA 1
ATOM 869 C C . LYS A 1 106 ? 4.131 -10.265 -7.834 1.00 59.84 106 LYS A C 1
ATOM 871 O O . LYS A 1 106 ? 5.069 -10.534 -8.588 1.00 59.84 106 LYS A O 1
ATOM 876 N N . GLY A 1 107 ? 2.983 -10.944 -7.808 1.00 63.53 107 GLY A N 1
ATOM 877 C CA . GLY A 1 107 ? 2.687 -12.118 -8.631 1.00 63.53 107 GLY A CA 1
ATOM 878 C C . GLY A 1 107 ? 1.995 -11.823 -9.963 1.00 63.53 107 GLY A C 1
ATOM 879 O O . GLY A 1 107 ? 1.856 -12.739 -10.768 1.00 63.53 107 GLY A O 1
ATOM 880 N N . THR A 1 108 ? 1.567 -10.582 -10.214 1.00 75.56 108 THR A N 1
ATOM 881 C CA . THR A 1 108 ? 0.876 -10.239 -11.463 1.00 75.56 108 THR A CA 1
ATOM 882 C C . THR A 1 108 ? 1.864 -10.161 -12.628 1.00 75.56 108 THR A C 1
ATOM 884 O O . THR A 1 108 ? 3.005 -9.702 -12.479 1.00 75.56 108 THR A O 1
ATOM 887 N N . GLU A 1 109 ? 1.439 -10.609 -13.813 1.00 82.06 109 GLU A N 1
ATOM 888 C CA . GLU A 1 109 ? 2.280 -10.536 -15.015 1.00 82.06 109 GLU A CA 1
ATOM 889 C C . GLU A 1 109 ? 2.622 -9.072 -15.357 1.00 82.06 109 GLU A C 1
ATOM 891 O O . GLU A 1 109 ? 3.749 -8.769 -15.749 1.00 82.06 109 GLU A O 1
ATOM 896 N N . ASP A 1 110 ? 1.718 -8.134 -15.066 1.00 82.81 110 ASP A N 1
ATOM 897 C CA . ASP A 1 110 ? 1.935 -6.690 -15.220 1.00 82.81 110 ASP A CA 1
ATOM 898 C C . ASP A 1 110 ? 3.081 -6.166 -14.341 1.00 82.81 110 ASP A C 1
ATOM 900 O O . ASP A 1 110 ? 3.962 -5.438 -14.804 1.00 82.81 110 ASP A O 1
ATOM 904 N N . HIS A 1 111 ? 3.151 -6.586 -13.075 1.00 84.62 111 HIS A N 1
ATOM 905 C CA . HIS A 1 111 ? 4.246 -6.190 -12.190 1.00 84.62 111 HIS A CA 1
ATOM 906 C C . HIS A 1 111 ? 5.588 -6.787 -12.647 1.00 84.62 111 HIS A C 1
ATOM 908 O O . HIS A 1 111 ? 6.644 -6.145 -12.549 1.00 84.62 111 HIS A O 1
ATOM 914 N N . ARG A 1 112 ? 5.570 -8.012 -13.186 1.00 85.44 112 ARG A N 1
ATOM 915 C CA . ARG A 1 112 ? 6.761 -8.686 -13.722 1.00 85.44 112 ARG A CA 1
ATOM 916 C C . ARG A 1 112 ? 7.262 -8.018 -15.006 1.00 85.44 112 ARG A C 1
ATOM 918 O O . ARG A 1 112 ? 8.471 -7.790 -15.137 1.00 85.44 112 ARG A O 1
ATOM 925 N N . THR A 1 113 ? 6.372 -7.690 -15.937 1.00 90.81 113 THR A N 1
ATOM 926 C CA . THR A 1 113 ? 6.711 -7.001 -17.192 1.00 90.81 113 THR A CA 1
ATOM 927 C C . THR A 1 113 ? 7.218 -5.585 -16.927 1.00 90.81 113 THR A C 1
ATOM 929 O O . THR A 1 113 ? 8.276 -5.212 -17.450 1.00 90.81 113 THR A O 1
ATOM 932 N N . LEU A 1 114 ? 6.566 -4.837 -16.031 1.00 91.06 114 LEU A N 1
ATOM 933 C CA . LEU A 1 114 ? 7.016 -3.515 -15.602 1.00 91.06 114 LEU A CA 1
ATOM 934 C C . LEU A 1 114 ? 8.419 -3.573 -14.985 1.00 91.06 114 LEU A C 1
ATOM 936 O O . LEU A 1 114 ? 9.307 -2.830 -15.405 1.00 91.06 114 LEU A O 1
ATOM 940 N N . ASN A 1 115 ? 8.673 -4.512 -14.067 1.00 91.62 115 ASN A N 1
ATOM 941 C CA . ASN A 1 115 ? 10.001 -4.685 -13.473 1.00 91.62 115 ASN A CA 1
ATOM 942 C C . ASN A 1 115 ? 11.079 -5.021 -14.510 1.00 91.62 115 ASN A C 1
ATOM 944 O O . ASN A 1 115 ? 12.193 -4.492 -14.448 1.00 91.62 115 ASN A O 1
ATOM 948 N N . LYS A 1 116 ? 10.771 -5.883 -15.488 1.00 95.00 116 LYS A N 1
ATOM 949 C CA . LYS A 1 116 ? 11.689 -6.166 -16.604 1.00 95.00 116 LYS A CA 1
ATOM 950 C C . LYS A 1 116 ? 11.986 -4.891 -17.400 1.00 95.00 116 LYS A C 1
ATOM 952 O O . LYS A 1 116 ? 13.149 -4.657 -17.739 1.00 95.00 116 LYS A O 1
ATOM 957 N N . ARG A 1 117 ? 10.973 -4.059 -17.669 1.00 96.12 117 ARG A N 1
ATOM 958 C CA . ARG A 1 117 ? 11.117 -2.791 -18.401 1.00 96.12 117 ARG A CA 1
ATOM 959 C C . ARG A 1 117 ? 11.996 -1.799 -17.645 1.00 96.12 117 ARG A C 1
ATOM 961 O O . ARG A 1 117 ? 12.943 -1.279 -18.232 1.00 96.12 117 ARG A O 1
ATOM 968 N N . VAL A 1 118 ? 11.745 -1.609 -16.350 1.00 96.25 118 VAL A N 1
ATOM 969 C CA . VAL A 1 118 ? 12.531 -0.724 -15.474 1.00 96.25 118 VAL A CA 1
ATOM 970 C C . VAL A 1 118 ? 13.989 -1.177 -15.416 1.00 96.25 118 VAL A C 1
ATOM 972 O O . VAL A 1 118 ? 14.889 -0.397 -15.721 1.00 96.25 118 VAL A O 1
ATOM 975 N N . LYS A 1 119 ? 14.250 -2.465 -15.153 1.00 96.31 119 LYS A N 1
ATOM 976 C CA . LYS A 1 119 ? 15.621 -3.007 -15.139 1.00 96.31 119 LYS A CA 1
ATOM 977 C C . LYS A 1 119 ? 16.337 -2.815 -16.479 1.00 96.31 119 LYS A C 1
ATOM 979 O O . LYS A 1 119 ? 17.519 -2.479 -16.504 1.00 96.31 119 LYS A O 1
ATOM 984 N N . LYS A 1 120 ? 15.642 -3.024 -17.604 1.00 97.81 120 LYS A N 1
ATOM 985 C CA . LYS A 1 120 ? 16.204 -2.782 -18.943 1.00 97.81 120 LYS A CA 1
ATOM 986 C C . LYS A 1 120 ? 16.479 -1.298 -19.199 1.00 97.81 120 LYS A C 1
ATOM 988 O O . LYS A 1 120 ? 17.457 -0.998 -19.876 1.00 97.81 120 LYS A O 1
ATOM 993 N N . ALA A 1 121 ? 15.638 -0.389 -18.706 1.00 97.00 121 ALA A N 1
ATOM 994 C CA . ALA A 1 121 ? 15.854 1.052 -18.821 1.00 97.00 121 ALA A CA 1
ATOM 995 C C . ALA A 1 121 ? 17.105 1.481 -18.044 1.00 97.00 121 ALA A C 1
ATOM 997 O O . ALA A 1 121 ? 18.021 2.020 -18.651 1.00 97.00 121 ALA A O 1
ATOM 998 N N . ILE A 1 122 ? 17.212 1.091 -16.769 1.00 97.25 122 ILE A N 1
ATOM 999 C CA . ILE A 1 122 ? 18.380 1.383 -15.920 1.00 97.25 122 ILE A CA 1
ATOM 1000 C C . ILE A 1 122 ? 19.674 0.864 -16.560 1.00 97.25 122 ILE A C 1
ATOM 1002 O O . ILE A 1 122 ? 20.667 1.578 -16.650 1.00 97.25 122 ILE A O 1
ATOM 1006 N N . ARG A 1 123 ? 19.675 -0.376 -17.072 1.00 97.31 123 ARG A N 1
ATOM 1007 C CA . ARG A 1 123 ? 20.862 -0.935 -17.745 1.00 97.31 123 ARG A CA 1
ATOM 1008 C C . ARG A 1 123 ? 21.227 -0.218 -19.042 1.00 97.31 123 ARG A C 1
ATOM 1010 O O . ARG A 1 123 ? 22.396 -0.224 -19.418 1.00 97.31 123 ARG A O 1
ATOM 1017 N N . ARG A 1 124 ? 20.250 0.302 -19.788 1.00 97.56 124 ARG A N 1
ATOM 1018 C CA . ARG A 1 124 ? 20.525 1.094 -20.996 1.00 97.56 124 ARG A CA 1
ATOM 1019 C C . ARG A 1 124 ? 21.130 2.435 -20.618 1.00 97.56 124 ARG A C 1
ATOM 1021 O O . ARG A 1 124 ? 22.153 2.790 -21.186 1.00 97.56 124 ARG A O 1
ATOM 1028 N N . ASP A 1 125 ? 20.558 3.092 -19.622 1.00 97.88 125 ASP A N 1
ATOM 1029 C CA . ASP A 1 125 ? 21.009 4.398 -19.158 1.00 97.88 125 ASP A CA 1
ATOM 1030 C C . ASP A 1 125 ? 22.438 4.342 -18.601 1.00 97.88 125 ASP A C 1
ATOM 1032 O O . ASP A 1 125 ? 23.325 5.048 -19.072 1.00 97.88 125 ASP A O 1
ATOM 1036 N N . LEU A 1 126 ? 22.723 3.369 -17.727 1.00 97.81 126 LEU A N 1
ATOM 1037 C CA . LEU A 1 126 ? 24.079 3.116 -17.225 1.00 97.81 126 LEU A CA 1
ATOM 1038 C C . LEU A 1 126 ? 25.088 2.832 -18.344 1.00 97.81 126 LEU A C 1
ATOM 1040 O O . LEU A 1 126 ? 26.234 3.270 -18.259 1.00 97.81 126 LEU A O 1
ATOM 1044 N N . ARG A 1 127 ? 24.692 2.081 -19.381 1.00 97.19 127 ARG A N 1
ATOM 1045 C CA . ARG A 1 127 ? 25.572 1.819 -20.529 1.00 97.19 127 ARG A CA 1
ATOM 1046 C C . ARG A 1 127 ? 25.820 3.087 -21.331 1.00 97.19 127 ARG A C 1
ATOM 1048 O O . ARG A 1 127 ? 26.974 3.394 -21.584 1.00 97.19 127 ARG A O 1
ATOM 1055 N N . SER A 1 128 ? 24.770 3.840 -21.645 1.00 97.44 128 SER A N 1
ATOM 1056 C CA . SER A 1 128 ? 24.870 5.116 -22.355 1.00 97.44 128 SER A CA 1
ATOM 1057 C C . SER A 1 128 ? 25.774 6.100 -21.612 1.00 97.44 128 SER A C 1
ATOM 1059 O O . SER A 1 128 ? 26.681 6.681 -22.200 1.00 97.44 128 SER A O 1
ATOM 1061 N N . HIS A 1 129 ? 25.591 6.220 -20.296 1.00 97.88 129 HIS A N 1
ATOM 1062 C CA . HIS A 1 129 ? 26.423 7.061 -19.446 1.00 97.88 129 HIS A CA 1
ATOM 1063 C C . HIS A 1 129 ? 27.897 6.637 -19.482 1.00 97.88 129 HIS A C 1
ATOM 1065 O O . HIS A 1 129 ? 28.767 7.474 -19.708 1.00 97.88 129 HIS A O 1
ATOM 1071 N N . LYS A 1 130 ? 28.190 5.339 -19.319 1.00 97.50 130 LYS A N 1
ATOM 1072 C CA . LYS A 1 130 ? 29.566 4.820 -19.393 1.00 97.50 130 LYS A CA 1
ATOM 1073 C C . LYS A 1 130 ? 30.195 5.044 -20.768 1.00 97.50 130 LYS A C 1
ATOM 1075 O O . LYS A 1 130 ? 31.338 5.480 -20.833 1.00 97.50 130 LYS A O 1
ATOM 1080 N N . THR A 1 131 ? 29.460 4.791 -21.848 1.00 97.62 131 THR A N 1
ATOM 1081 C CA . THR A 1 131 ? 29.928 5.045 -23.217 1.00 97.62 131 THR A CA 1
ATOM 1082 C C . THR A 1 131 ? 30.253 6.521 -23.420 1.00 97.62 131 THR A C 1
ATOM 1084 O O . THR A 1 131 ? 31.327 6.836 -23.922 1.00 97.62 131 THR A O 1
ATOM 1087 N N . ARG A 1 132 ? 29.384 7.426 -22.957 1.00 97.56 132 ARG A N 1
ATOM 1088 C CA . ARG A 1 132 ? 29.632 8.870 -23.019 1.00 97.56 132 ARG A CA 1
ATOM 1089 C C . ARG A 1 132 ? 30.882 9.263 -22.229 1.00 97.56 132 ARG A C 1
ATOM 1091 O O . ARG A 1 132 ? 31.730 9.966 -22.756 1.00 97.56 132 ARG A O 1
ATOM 1098 N N . MET A 1 133 ? 31.038 8.760 -21.006 1.00 97.31 133 MET A N 1
ATOM 1099 C CA . MET A 1 133 ? 32.225 9.025 -20.182 1.00 97.31 133 MET A CA 1
ATOM 1100 C C . MET A 1 133 ? 33.523 8.570 -20.860 1.00 97.31 133 MET A C 1
ATOM 1102 O O . MET A 1 133 ? 34.525 9.284 -20.803 1.00 97.31 133 MET A O 1
ATOM 1106 N N . ILE A 1 134 ? 33.514 7.402 -21.510 1.00 94.88 134 ILE A N 1
ATOM 1107 C CA . ILE A 1 134 ? 34.660 6.905 -22.283 1.00 94.88 134 ILE A CA 1
ATOM 1108 C C . ILE A 1 134 ? 34.950 7.852 -23.450 1.00 94.88 134 ILE A C 1
ATOM 1110 O O . ILE A 1 134 ? 36.084 8.303 -23.587 1.00 94.88 134 ILE A O 1
ATOM 1114 N N . GLN A 1 135 ? 33.930 8.200 -24.235 1.00 95.88 135 GLN A N 1
ATOM 1115 C CA . GLN A 1 135 ? 34.067 9.079 -25.394 1.00 95.88 135 GLN A CA 1
ATOM 1116 C C . GLN A 1 135 ? 34.628 10.453 -25.009 1.00 95.88 135 GLN A C 1
ATOM 1118 O O . GLN A 1 135 ? 35.640 10.886 -25.552 1.00 95.88 135 GLN A O 1
ATOM 1123 N N . GLU A 1 136 ? 34.052 11.090 -23.990 1.00 95.06 136 GLU A N 1
ATOM 1124 C CA . GLU A 1 136 ? 34.541 12.370 -23.478 1.00 95.06 136 GLU A CA 1
ATOM 1125 C C . GLU A 1 136 ? 35.986 12.265 -22.959 1.00 95.06 136 GLU A C 1
ATOM 1127 O O . GLU A 1 136 ? 36.771 13.205 -23.071 1.00 95.06 136 GLU A O 1
ATOM 1132 N N . THR A 1 137 ? 36.363 11.132 -22.359 1.00 90.44 137 THR A N 1
ATOM 1133 C CA . THR A 1 137 ? 37.738 10.909 -21.888 1.00 90.44 137 THR A CA 1
ATOM 1134 C C . THR A 1 137 ? 38.712 10.770 -23.053 1.00 90.44 137 THR A C 1
ATOM 1136 O O . THR A 1 137 ? 39.814 11.312 -22.971 1.00 90.44 137 THR A O 1
ATOM 1139 N N . ILE A 1 138 ? 38.315 10.093 -24.133 1.00 89.81 138 ILE A N 1
ATOM 1140 C CA . ILE A 1 138 ? 39.106 9.991 -25.364 1.00 89.81 138 ILE A CA 1
ATOM 1141 C C . ILE A 1 138 ? 39.283 11.385 -25.974 1.00 89.81 138 ILE A C 1
ATOM 1143 O O . ILE A 1 138 ? 40.411 11.802 -26.214 1.00 89.81 138 ILE A O 1
ATOM 1147 N N . GLU A 1 139 ? 38.202 12.148 -26.133 1.00 91.19 139 GLU A N 1
ATOM 1148 C CA . GLU A 1 139 ? 38.229 13.494 -26.722 1.00 91.19 139 GLU A CA 1
ATOM 1149 C C . GLU A 1 139 ? 39.099 14.467 -25.916 1.00 91.19 139 GLU A C 1
ATOM 1151 O O . GLU A 1 139 ? 39.985 15.125 -26.464 1.00 91.19 139 GLU A O 1
ATOM 1156 N N . ARG A 1 140 ? 38.945 14.499 -24.585 1.00 86.69 140 ARG A N 1
ATOM 1157 C CA . ARG A 1 140 ? 39.767 15.340 -23.689 1.00 86.69 140 ARG A CA 1
ATOM 1158 C C . ARG A 1 140 ? 41.257 14.985 -23.691 1.00 86.69 140 ARG A C 1
ATOM 1160 O O . ARG A 1 140 ? 42.058 15.761 -23.156 1.00 86.69 140 ARG A O 1
ATOM 1167 N N . ASN A 1 141 ? 41.616 13.808 -24.196 1.00 87.00 141 ASN A N 1
ATOM 1168 C CA . ASN A 1 141 ? 42.981 13.295 -24.255 1.00 87.00 141 ASN A CA 1
ATOM 1169 C C . ASN A 1 141 ? 43.439 12.998 -25.691 1.00 87.00 141 ASN A C 1
ATOM 1171 O O . ASN A 1 141 ? 44.488 12.383 -25.868 1.00 87.00 141 ASN A O 1
ATOM 1175 N N . ALA A 1 142 ? 42.708 13.472 -26.706 1.00 87.75 142 ALA A N 1
ATOM 1176 C CA . ALA A 1 142 ? 43.050 13.265 -28.113 1.00 87.75 142 ALA A CA 1
ATOM 1177 C C . ALA A 1 142 ? 44.434 13.844 -28.462 1.00 87.75 142 ALA A C 1
ATOM 1179 O O . ALA A 1 142 ? 45.148 13.322 -29.314 1.00 87.75 142 ALA A O 1
ATOM 1180 N N . ASN A 1 143 ? 44.852 14.902 -27.758 1.00 92.06 143 ASN A N 1
ATOM 1181 C CA . ASN A 1 143 ? 46.201 15.441 -27.859 1.00 92.06 143 ASN A CA 1
ATOM 1182 C C . ASN A 1 143 ? 47.165 14.709 -26.908 1.00 92.06 143 ASN A C 1
ATOM 1184 O O . ASN A 1 143 ? 47.107 14.867 -25.684 1.00 92.06 143 ASN A O 1
ATOM 1188 N N . MET A 1 144 ? 48.127 13.985 -27.485 1.00 86.38 144 MET A N 1
ATOM 1189 C CA . MET A 1 144 ? 49.134 13.209 -26.751 1.00 86.38 144 MET A CA 1
ATOM 1190 C C . MET A 1 144 ? 49.993 14.037 -25.787 1.00 86.38 144 MET A C 1
ATOM 1192 O O . MET A 1 144 ? 50.425 13.518 -24.756 1.00 86.38 144 MET A O 1
ATOM 1196 N N . ARG A 1 145 ? 50.234 15.321 -26.078 1.00 87.06 145 ARG A N 1
ATOM 1197 C CA . ARG A 1 145 ? 50.956 16.225 -25.168 1.00 87.06 145 ARG A CA 1
ATOM 1198 C C . ARG A 1 145 ? 50.133 16.505 -23.909 1.00 87.06 145 ARG A C 1
ATOM 1200 O O . ARG A 1 145 ? 50.671 16.462 -22.804 1.00 87.06 145 ARG A O 1
ATOM 1207 N N . VAL A 1 146 ? 48.830 16.742 -24.072 1.00 84.94 146 VAL A N 1
ATOM 1208 C CA . VAL A 1 146 ? 47.890 16.983 -22.965 1.00 84.94 146 VAL A CA 1
ATOM 1209 C C . VAL A 1 146 ? 47.730 15.725 -22.114 1.00 84.94 146 VAL A C 1
ATOM 1211 O O . VAL A 1 146 ? 47.799 15.812 -20.889 1.00 84.94 146 VAL A O 1
ATOM 1214 N N . LEU A 1 147 ? 47.601 14.556 -22.750 1.00 88.19 147 LEU A N 1
ATOM 1215 C CA . LEU A 1 147 ? 47.527 13.270 -22.058 1.00 88.19 147 LEU A CA 1
ATOM 1216 C C . LEU A 1 147 ? 48.770 13.026 -21.196 1.00 88.19 147 LEU A C 1
ATOM 1218 O O . LEU A 1 147 ? 48.645 12.798 -19.997 1.00 88.19 147 LEU A O 1
ATOM 1222 N N . ARG A 1 148 ? 49.974 13.129 -21.777 1.00 88.50 148 ARG A N 1
ATOM 1223 C CA . ARG A 1 148 ? 51.241 12.911 -21.053 1.00 88.50 148 ARG A CA 1
ATOM 1224 C C . ARG A 1 148 ? 51.402 13.865 -19.867 1.00 88.50 148 ARG A C 1
ATOM 1226 O O . ARG A 1 148 ? 51.797 13.425 -18.790 1.00 88.50 148 ARG A O 1
ATOM 1233 N N . SER A 1 149 ? 51.052 15.141 -20.044 1.00 88.19 149 SER A N 1
ATOM 1234 C CA . SER A 1 149 ? 51.096 16.144 -18.973 1.00 88.19 149 SER A CA 1
ATOM 1235 C C . SER A 1 149 ? 50.127 15.815 -17.829 1.00 88.19 149 SER A C 1
ATOM 1237 O O . SER A 1 149 ? 50.540 15.786 -16.669 1.00 88.19 149 SER A O 1
ATOM 1239 N N . LYS A 1 150 ? 48.864 15.480 -18.136 1.00 86.62 150 LYS A N 1
ATOM 1240 C CA . LYS A 1 150 ? 47.875 15.066 -17.124 1.00 86.62 150 LYS A CA 1
ATOM 1241 C C . LYS A 1 150 ? 48.326 13.823 -16.360 1.00 86.62 150 LYS A C 1
ATOM 1243 O O . LYS A 1 150 ? 48.291 13.820 -15.135 1.00 86.62 150 LYS A O 1
ATOM 1248 N N . LEU A 1 151 ? 48.817 12.810 -17.072 1.00 87.81 151 LEU A N 1
ATOM 1249 C CA . LEU A 1 151 ? 49.263 11.542 -16.489 1.00 87.81 151 LEU A CA 1
ATOM 1250 C C . LEU A 1 151 ? 50.465 11.734 -15.550 1.00 87.81 151 LEU A C 1
ATOM 1252 O O . LEU A 1 151 ? 50.541 11.089 -14.507 1.00 87.81 151 LEU A O 1
ATOM 1256 N N . SER A 1 152 ? 51.378 12.651 -15.883 1.00 89.12 152 SER A N 1
ATOM 1257 C CA . SER A 1 152 ? 52.488 13.046 -15.005 1.00 89.12 152 SER A CA 1
ATOM 1258 C C . SER A 1 152 ? 51.989 13.709 -13.717 1.00 89.12 152 SER A C 1
ATOM 1260 O O . SER A 1 152 ? 52.407 13.338 -12.621 1.00 89.12 152 SER A O 1
ATOM 1262 N N . ASN A 1 153 ? 51.046 14.647 -13.836 1.00 86.75 153 ASN A N 1
ATOM 1263 C CA . ASN A 1 153 ? 50.473 15.358 -12.691 1.00 86.75 153 ASN A CA 1
ATOM 1264 C C . ASN A 1 153 ? 49.656 14.431 -11.779 1.00 86.75 153 ASN A C 1
ATOM 1266 O O . ASN A 1 153 ? 49.712 14.549 -10.556 1.00 86.75 153 ASN A O 1
ATOM 1270 N N . GLU A 1 154 ? 48.903 13.493 -12.350 1.00 87.00 154 GLU A N 1
ATOM 1271 C CA . GLU A 1 154 ? 48.136 12.510 -11.581 1.00 87.00 154 GLU A CA 1
ATOM 1272 C C . GLU A 1 154 ? 49.039 11.492 -10.882 1.00 87.00 154 GLU A C 1
ATOM 1274 O O . GLU A 1 154 ? 48.808 11.184 -9.712 1.00 87.00 154 GLU A O 1
ATOM 1279 N N . LYS A 1 155 ? 50.114 11.035 -11.538 1.00 87.62 155 LYS A N 1
ATOM 1280 C CA . LYS A 1 155 ? 51.136 10.193 -10.898 1.00 87.62 155 LYS A CA 1
ATOM 1281 C C . LYS A 1 155 ? 51.768 10.889 -9.695 1.00 87.62 155 LYS A C 1
ATOM 1283 O O . LYS A 1 155 ? 51.854 10.268 -8.642 1.00 87.62 155 LYS A O 1
ATOM 1288 N N . ALA A 1 156 ? 52.121 12.169 -9.825 1.00 87.00 156 ALA A N 1
ATOM 1289 C CA . ALA A 1 156 ? 52.661 12.963 -8.721 1.00 87.00 156 ALA A CA 1
ATOM 1290 C C . ALA A 1 156 ? 51.666 13.096 -7.549 1.00 87.00 156 ALA A C 1
ATOM 1292 O O . ALA A 1 156 ? 52.042 12.988 -6.383 1.00 87.00 156 ALA A O 1
ATOM 1293 N N . LYS A 1 157 ? 50.368 13.273 -7.834 1.00 87.44 157 LYS A N 1
ATOM 1294 C CA . LYS A 1 157 ? 49.325 13.276 -6.792 1.00 87.44 157 LYS A CA 1
ATOM 1295 C C . LYS A 1 157 ? 49.209 11.918 -6.097 1.00 87.44 157 LYS A C 1
ATOM 1297 O O . LYS A 1 157 ? 49.138 11.875 -4.873 1.00 87.44 157 LYS A O 1
ATOM 1302 N N . LEU A 1 158 ? 49.223 10.817 -6.850 1.00 86.25 158 LEU A N 1
ATOM 1303 C CA . LEU A 1 158 ? 49.146 9.457 -6.304 1.00 86.25 158 LEU A CA 1
ATOM 1304 C C . LEU A 1 158 ? 50.347 9.113 -5.416 1.00 86.25 158 LEU A C 1
ATOM 1306 O O . LEU A 1 158 ? 50.161 8.539 -4.344 1.00 86.25 158 LEU A O 1
ATOM 1310 N N . THR A 1 159 ? 51.562 9.491 -5.817 1.00 85.88 159 THR A N 1
ATOM 1311 C CA . THR A 1 159 ? 52.765 9.311 -4.989 1.00 85.88 159 THR A CA 1
ATOM 1312 C C . THR A 1 159 ? 52.699 10.146 -3.712 1.00 85.88 159 THR A C 1
ATOM 1314 O O . THR A 1 159 ? 53.012 9.643 -2.638 1.00 85.88 159 THR A O 1
ATOM 1317 N N . ASN A 1 160 ? 52.192 11.380 -3.791 1.00 82.69 160 ASN A N 1
ATOM 1318 C CA . ASN A 1 160 ? 52.030 12.246 -2.621 1.00 82.69 160 ASN A CA 1
ATOM 1319 C C . ASN A 1 160 ? 50.961 11.742 -1.638 1.00 82.69 160 ASN A C 1
ATOM 1321 O O . ASN A 1 160 ? 51.073 11.992 -0.442 1.00 82.69 160 ASN A O 1
ATOM 1325 N N . MET A 1 161 ? 49.930 11.038 -2.118 1.00 82.56 161 MET A N 1
ATOM 1326 C CA . MET A 1 161 ? 48.944 10.387 -1.246 1.00 82.56 161 MET A CA 1
ATOM 1327 C C . MET A 1 161 ? 49.502 9.124 -0.583 1.00 82.56 161 MET A C 1
ATOM 1329 O O . MET A 1 161 ? 49.202 8.882 0.580 1.00 82.56 161 MET A O 1
ATOM 1333 N N . LYS A 1 162 ? 50.331 8.341 -1.290 1.00 78.25 162 LYS A N 1
ATOM 1334 C CA . LYS A 1 162 ? 50.998 7.156 -0.722 1.00 78.25 162 LYS A CA 1
ATOM 1335 C C . LYS A 1 162 ? 51.996 7.500 0.382 1.00 78.25 162 LYS A C 1
ATOM 1337 O O . LYS A 1 162 ? 52.094 6.751 1.337 1.00 78.25 162 LYS A O 1
ATOM 1342 N N . ASN A 1 163 ? 52.692 8.628 0.265 1.00 71.69 163 ASN A N 1
ATOM 1343 C CA . ASN A 1 163 ? 53.683 9.071 1.252 1.00 71.69 163 ASN A CA 1
ATOM 1344 C C . ASN A 1 163 ? 53.063 9.811 2.459 1.00 71.69 163 ASN A C 1
ATOM 1346 O O . ASN A 1 163 ? 53.796 10.334 3.293 1.00 71.69 163 ASN A O 1
ATOM 1350 N N . LYS A 1 164 ? 51.727 9.930 2.515 1.00 61.25 164 LYS A N 1
ATOM 1351 C C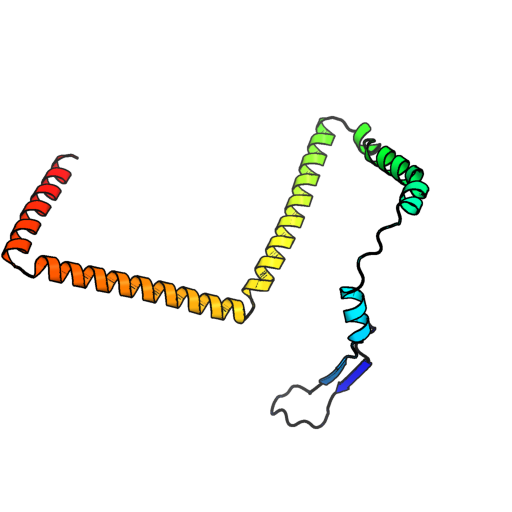A . LYS A 1 164 ? 50.963 10.573 3.601 1.00 61.25 164 LYS A CA 1
ATOM 1352 C C . LYS A 1 164 ? 50.242 9.573 4.523 1.00 61.25 164 LYS A C 1
ATOM 1354 O O . LYS A 1 164 ? 49.504 10.014 5.403 1.00 61.25 164 LYS A O 1
ATOM 1359 N N . GLN A 1 165 ? 50.424 8.271 4.300 1.00 50.09 165 GLN A N 1
ATOM 1360 C CA . GLN A 1 165 ? 50.114 7.194 5.250 1.00 50.09 165 GLN A CA 1
ATOM 1361 C C . GLN A 1 165 ? 51.403 6.760 5.939 1.00 50.09 165 GLN A C 1
ATOM 1363 O O . GLN A 1 165 ? 51.308 6.391 7.126 1.00 50.09 165 GLN A O 1
#

Sequence (165 aa):
NRKNCSDVSVLNKVDTRSDHRVVRVCFRFDIKQERKKLIRKPRFLTIDQLGARNSEYQAEIARRSQPEETLIRMDIEQLNQQMKSSIVAATKKRCSEIRTKRGLEKGTEDHRTLNKRVKKAIRRDLRSHKTRMIQETIERNANMRVLRSKLSNEKAKLTNMKNKQ

Secondary structure (DSSP, 8-state):
--SSEEEEEEESS---SSSSPEEEEEE---HHHHHHHHHS---PPPHHHHHHTHHHHHHHHHHHHSPPHHHH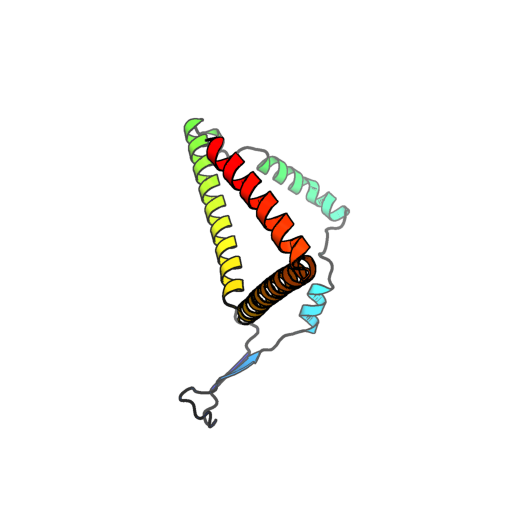TS-HHHHHHHHHHHHHHHHHHHHHHHHHHHHHHHTSHHHHHHHHHHHHHHHHHHHHHHHHHHHHHHHTT-SHHHHHHHHHHHHHHHHHHHTT-

Foldseek 3Di:
DPPFWDDWDWDPDDPPVDPDTDIDIDGDDPVVVVVVVVPDDPPDDDPVRCVVCVVVVVVVVVVVVDDDPVLVPDDPVVNVVVVVVVVVVVVVVVVVVVVVVVVVQCPDVVNVVVVVVVVVVVVVVVVVVVVVVVVVVCVCCVDVVSVVVVVVVVVVVVVVVVVVD

Organism: NCBI:txid559131

pLDDT: mean 82.6, std 11.23, range [43.81, 97.88]

Radius of gyration: 35.59 Å; chains: 1; bounding box: 87×51×68 Å